Protein AF-A0A9E6SNM5-F1 (afdb_monomer_lite)

Structure (mmCIF, N/CA/C/O backbone):
data_AF-A0A9E6SNM5-F1
#
_entry.id   AF-A0A9E6SNM5-F1
#
loop_
_atom_site.group_PDB
_atom_site.id
_atom_site.type_symbol
_atom_site.label_atom_id
_atom_site.label_alt_id
_atom_site.label_comp_id
_atom_site.label_asym_id
_atom_site.label_entity_id
_atom_site.label_seq_id
_atom_site.pdbx_PDB_ins_code
_atom_site.Cartn_x
_atom_site.Cartn_y
_atom_site.Cartn_z
_atom_site.occupancy
_atom_site.B_iso_or_equiv
_atom_site.auth_seq_id
_atom_site.auth_comp_id
_atom_site.auth_asym_id
_atom_site.auth_atom_id
_atom_site.pdbx_PDB_model_num
ATOM 1 N N . MET A 1 1 ? 17.639 0.694 2.475 1.00 39.53 1 MET A N 1
ATOM 2 C CA . MET A 1 1 ? 18.220 1.113 1.182 1.00 39.53 1 MET A CA 1
ATOM 3 C C . MET A 1 1 ? 17.647 2.473 0.852 1.00 39.53 1 MET A C 1
ATOM 5 O O . MET A 1 1 ? 16.442 2.634 1.016 1.00 39.53 1 MET A O 1
ATOM 9 N N . ALA A 1 2 ? 18.499 3.443 0.515 1.00 34.88 2 ALA A N 1
ATOM 10 C CA . ALA A 1 2 ? 18.066 4.802 0.205 1.00 34.88 2 ALA A CA 1
ATOM 11 C C . ALA A 1 2 ? 16.966 4.760 -0.860 1.00 34.88 2 ALA A C 1
ATOM 13 O O . ALA A 1 2 ? 17.079 4.042 -1.853 1.00 34.88 2 ALA A O 1
ATOM 14 N N . SER A 1 3 ? 15.879 5.471 -0.605 1.00 54.88 3 SER A N 1
ATOM 15 C CA . SER A 1 3 ? 14.762 5.601 -1.519 1.00 54.88 3 SER A CA 1
ATOM 16 C C . SER A 1 3 ? 15.262 6.342 -2.768 1.00 54.88 3 SER A C 1
ATOM 18 O O . SER A 1 3 ? 15.551 7.532 -2.733 1.00 54.88 3 SER A O 1
ATOM 20 N N . THR A 1 4 ? 15.483 5.614 -3.860 1.00 61.81 4 THR A N 1
ATOM 21 C CA . THR A 1 4 ? 15.786 6.188 -5.178 1.00 61.81 4 THR A CA 1
ATOM 22 C C . THR A 1 4 ? 14.477 6.549 -5.888 1.00 61.81 4 THR A C 1
ATOM 24 O O . THR A 1 4 ? 13.427 5.997 -5.544 1.00 61.81 4 THR A O 1
ATOM 27 N N . ARG A 1 5 ? 14.505 7.473 -6.868 1.00 61.59 5 ARG A N 1
ATOM 28 C CA . ARG A 1 5 ? 13.310 7.862 -7.673 1.00 61.59 5 ARG A CA 1
ATOM 29 C C . ARG A 1 5 ? 12.643 6.638 -8.272 1.00 61.59 5 ARG A C 1
ATOM 31 O O . ARG A 1 5 ? 11.455 6.402 -8.064 1.00 61.59 5 ARG A O 1
ATOM 38 N N . ASP A 1 6 ? 13.480 5.805 -8.853 1.00 66.19 6 ASP A N 1
ATOM 39 C CA . ASP A 1 6 ? 13.182 4.493 -9.383 1.00 66.19 6 ASP A CA 1
ATOM 40 C C . ASP A 1 6 ? 12.484 3.589 -8.354 1.00 66.19 6 ASP A C 1
ATOM 42 O O . ASP A 1 6 ? 11.512 2.914 -8.687 1.00 66.19 6 ASP A O 1
ATOM 46 N N . GLY A 1 7 ? 12.942 3.582 -7.099 1.00 82.88 7 GLY A N 1
ATOM 47 C CA . GLY A 1 7 ? 12.352 2.783 -6.026 1.00 82.88 7 GLY A CA 1
ATOM 48 C C . GLY A 1 7 ? 10.962 3.262 -5.594 1.00 82.88 7 GLY A C 1
ATOM 49 O O . GLY A 1 7 ? 10.120 2.438 -5.231 1.00 82.88 7 GLY A O 1
ATOM 50 N N . ILE A 1 8 ? 10.684 4.570 -5.655 1.00 86.44 8 ILE A N 1
ATOM 51 C CA . ILE A 1 8 ? 9.336 5.094 -5.382 1.00 86.44 8 ILE A CA 1
ATOM 52 C C . ILE A 1 8 ? 8.362 4.660 -6.460 1.00 86.44 8 ILE A C 1
ATOM 54 O O . ILE A 1 8 ? 7.285 4.171 -6.126 1.00 86.44 8 ILE A O 1
ATOM 58 N N . ALA A 1 9 ? 8.725 4.803 -7.733 1.00 90.50 9 ALA A N 1
ATOM 59 C CA . ALA A 1 9 ? 7.814 4.454 -8.814 1.00 90.50 9 ALA A CA 1
ATOM 60 C C . ALA A 1 9 ? 7.393 2.984 -8.746 1.00 90.50 9 ALA A C 1
ATOM 62 O O . ALA A 1 9 ? 6.207 2.688 -8.858 1.00 90.50 9 ALA A O 1
ATOM 63 N N . VAL A 1 10 ? 8.323 2.076 -8.433 1.00 92.81 10 VAL A N 1
ATOM 64 C CA . VAL A 1 10 ? 8.002 0.660 -8.191 1.00 92.81 10 VAL A CA 1
ATOM 65 C C . VAL A 1 10 ? 6.998 0.492 -7.050 1.00 92.81 10 VAL A C 1
ATOM 67 O O . VAL A 1 10 ? 6.024 -0.241 -7.196 1.00 92.81 10 VAL A O 1
ATOM 70 N N . ARG A 1 11 ? 7.183 1.185 -5.920 1.00 92.50 11 ARG A N 1
ATOM 71 C CA . ARG A 1 11 ? 6.255 1.108 -4.776 1.00 92.50 11 ARG A CA 1
ATOM 72 C C . ARG A 1 11 ? 4.877 1.679 -5.104 1.00 92.50 11 ARG A C 1
ATOM 74 O O . ARG A 1 11 ? 3.875 1.110 -4.676 1.00 92.50 11 ARG A O 1
ATOM 81 N N . VAL A 1 12 ? 4.817 2.764 -5.875 1.00 93.88 12 VAL A N 1
ATOM 82 C CA . VAL A 1 12 ? 3.552 3.344 -6.345 1.00 93.88 12 VAL A CA 1
ATOM 83 C C . VAL A 1 12 ? 2.847 2.371 -7.284 1.00 93.88 12 VAL A C 1
ATOM 85 O O . VAL A 1 12 ? 1.674 2.083 -7.069 1.00 93.88 12 VAL A O 1
ATOM 88 N N . VAL A 1 13 ? 3.551 1.786 -8.258 1.00 95.69 13 VAL A N 1
ATOM 89 C CA . VAL A 1 13 ? 2.982 0.756 -9.143 1.00 95.69 13 VAL A CA 1
ATOM 90 C C . VAL A 1 13 ? 2.480 -0.443 -8.340 1.00 95.69 13 VAL A C 1
ATOM 92 O O . VAL A 1 13 ? 1.367 -0.916 -8.561 1.00 95.69 13 VAL A O 1
ATOM 95 N N . TYR A 1 14 ? 3.255 -0.902 -7.359 1.00 96.00 14 TYR A N 1
ATOM 96 C CA . TYR A 1 14 ? 2.845 -1.983 -6.470 1.00 96.00 14 TYR A CA 1
ATOM 97 C C . TYR A 1 14 ? 1.546 -1.657 -5.720 1.00 96.00 14 TYR A C 1
ATOM 99 O O . TYR A 1 14 ? 0.626 -2.475 -5.694 1.00 96.00 14 TYR A O 1
ATOM 107 N N . LEU A 1 15 ? 1.427 -0.446 -5.172 1.00 95.38 15 LEU A N 1
ATOM 108 C CA . LEU A 1 15 ? 0.208 0.013 -4.513 1.00 95.38 15 LEU A CA 1
ATOM 109 C C . LEU A 1 15 ? -0.971 0.129 -5.495 1.00 95.38 15 LEU A C 1
ATOM 111 O O . LEU A 1 15 ? -2.080 -0.283 -5.161 1.00 95.38 15 LEU A O 1
ATOM 115 N N . MET A 1 16 ? -0.748 0.596 -6.726 1.00 96.00 16 MET A N 1
ATOM 116 C CA . MET A 1 16 ? -1.779 0.606 -7.773 1.00 96.00 16 MET A CA 1
ATOM 117 C C . MET A 1 16 ? -2.268 -0.810 -8.108 1.00 96.00 16 MET A C 1
ATOM 119 O O . MET A 1 16 ? -3.471 -1.023 -8.269 1.00 96.00 16 MET A O 1
ATOM 123 N N . ASN A 1 17 ? -1.365 -1.792 -8.160 1.00 97.19 17 ASN A N 1
ATOM 124 C CA . ASN A 1 17 ? -1.728 -3.191 -8.377 1.00 97.19 17 ASN A CA 1
ATOM 125 C C . ASN A 1 17 ? -2.495 -3.767 -7.184 1.00 97.19 17 ASN A C 1
ATOM 127 O O . ASN A 1 17 ? -3.483 -4.472 -7.382 1.00 97.19 17 ASN A O 1
ATOM 131 N N . ALA A 1 18 ? -2.108 -3.416 -5.955 1.00 97.38 18 ALA A N 1
ATOM 132 C CA . ALA A 1 18 ? -2.828 -3.801 -4.743 1.00 97.38 18 ALA A CA 1
ATOM 133 C C . ALA A 1 18 ? -4.254 -3.229 -4.720 1.00 97.38 18 ALA A C 1
ATOM 135 O O . ALA A 1 18 ? -5.206 -3.942 -4.391 1.00 97.38 18 ALA A O 1
ATOM 136 N N . MET A 1 19 ? -4.422 -1.967 -5.130 1.00 97.06 19 MET A N 1
ATOM 137 C CA . MET A 1 19 ? -5.737 -1.344 -5.293 1.00 97.06 19 MET A CA 1
ATOM 138 C C . MET A 1 19 ? -6.550 -2.023 -6.398 1.00 97.06 19 MET A C 1
ATOM 140 O O . MET A 1 19 ? -7.723 -2.311 -6.181 1.00 97.06 19 MET A O 1
ATOM 144 N N . ARG A 1 20 ? -5.947 -2.338 -7.555 1.00 97.31 20 ARG A N 1
ATOM 145 C CA . ARG A 1 20 ? -6.628 -3.098 -8.619 1.00 97.31 20 ARG A CA 1
ATOM 146 C C . ARG A 1 20 ? -7.086 -4.465 -8.124 1.00 97.31 20 ARG A C 1
ATOM 148 O O . ARG A 1 20 ? -8.235 -4.820 -8.345 1.00 97.31 20 ARG A O 1
ATOM 155 N N . HIS A 1 21 ? -6.228 -5.213 -7.441 1.00 97.81 21 HIS A N 1
ATOM 156 C CA . HIS A 1 21 ? -6.602 -6.505 -6.873 1.00 97.81 21 HIS A CA 1
ATOM 157 C C . HIS A 1 21 ? -7.774 -6.356 -5.887 1.00 97.81 21 HIS A C 1
ATOM 159 O O . HIS A 1 21 ? -8.773 -7.057 -5.999 1.00 97.81 21 HIS A O 1
ATOM 165 N N . SER A 1 22 ? -7.709 -5.381 -4.977 1.00 97.94 22 SER A N 1
ATOM 166 C CA . SER A 1 22 ? -8.799 -5.068 -4.042 1.00 97.94 22 SER A CA 1
ATOM 167 C C . SER A 1 22 ? -10.121 -4.739 -4.765 1.00 97.94 22 SER A C 1
ATOM 169 O O . SER A 1 22 ? -11.153 -5.341 -4.478 1.00 97.94 22 SER A O 1
ATOM 171 N N . MET A 1 23 ? -10.098 -3.872 -5.779 1.00 97.81 23 MET A N 1
ATOM 172 C CA . MET A 1 23 ? -11.308 -3.486 -6.515 1.00 97.81 23 MET A CA 1
ATOM 173 C C . MET A 1 23 ? -11.871 -4.611 -7.386 1.00 97.81 23 MET A C 1
ATOM 175 O O . MET A 1 23 ? -13.047 -4.951 -7.288 1.00 97.81 23 MET A O 1
ATOM 179 N N . PHE A 1 24 ? -11.045 -5.178 -8.264 1.00 97.44 24 PHE A N 1
ATOM 180 C CA . PHE A 1 24 ? -11.516 -6.037 -9.350 1.00 97.44 24 PHE A CA 1
ATOM 181 C C . PHE A 1 24 ? -11.637 -7.506 -8.942 1.00 97.44 24 PHE A C 1
ATOM 183 O O . PHE A 1 24 ? -12.550 -8.181 -9.402 1.00 97.44 24 PHE A O 1
ATOM 190 N N . GLU A 1 25 ? -10.753 -8.003 -8.075 1.00 97.25 25 GLU A N 1
ATOM 191 C CA . GLU A 1 25 ? -10.755 -9.418 -7.670 1.00 97.25 25 GLU A CA 1
ATOM 192 C C . GLU A 1 25 ? -11.606 -9.643 -6.419 1.00 97.25 25 GLU A C 1
ATOM 194 O O . GLU A 1 25 ? -12.111 -10.745 -6.193 1.00 97.25 25 GLU A O 1
ATOM 199 N N . ARG A 1 26 ? -11.745 -8.612 -5.574 1.00 97.44 26 ARG A N 1
ATOM 200 C CA . ARG A 1 26 ? -12.393 -8.724 -4.261 1.00 97.44 26 ARG A CA 1
ATOM 201 C C . ARG A 1 26 ? -13.677 -7.909 -4.120 1.00 97.44 26 ARG A C 1
ATOM 203 O O . ARG A 1 26 ? -14.433 -8.184 -3.193 1.00 97.44 26 ARG A O 1
ATOM 210 N N . GLY A 1 27 ? -13.951 -6.978 -5.036 1.00 97.75 27 GLY A N 1
ATOM 211 C CA . GLY A 1 27 ? -15.150 -6.135 -4.992 1.00 97.75 27 GLY A CA 1
ATOM 212 C C . GLY A 1 27 ? -15.113 -5.085 -3.880 1.00 97.75 27 GLY A C 1
ATOM 213 O O . GLY A 1 27 ? -16.154 -4.718 -3.344 1.00 97.75 27 GLY A O 1
ATOM 214 N N . GLU A 1 28 ? -13.919 -4.637 -3.495 1.00 98.00 28 GLU A N 1
ATOM 215 C CA . GLU A 1 28 ? -13.694 -3.719 -2.377 1.00 98.00 28 GLU A CA 1
ATOM 216 C C . GLU A 1 28 ? -13.490 -2.275 -2.869 1.00 98.00 28 GLU A C 1
ATOM 218 O O . GLU A 1 28 ? -13.133 -2.035 -4.023 1.00 98.00 28 GLU A O 1
ATOM 223 N N . ALA A 1 29 ? -13.649 -1.297 -1.974 1.00 96.81 29 ALA A N 1
ATOM 224 C CA . ALA A 1 29 ? -13.360 0.113 -2.242 1.00 96.81 29 ALA A CA 1
ATOM 225 C C . ALA A 1 29 ? -12.121 0.575 -1.442 1.00 96.81 29 ALA A C 1
ATOM 227 O O . ALA A 1 29 ? -12.267 1.120 -0.346 1.00 96.81 29 ALA A O 1
ATOM 228 N N . PRO A 1 30 ? -10.887 0.346 -1.935 1.00 96.25 30 PRO A N 1
ATOM 229 C CA . PRO A 1 30 ? -9.676 0.695 -1.200 1.00 96.25 30 PRO A CA 1
ATOM 230 C C . PRO A 1 30 ? -9.429 2.209 -1.179 1.00 96.25 30 PRO A C 1
ATOM 232 O O . PRO A 1 30 ? -9.543 2.888 -2.201 1.00 96.25 30 PRO A O 1
ATOM 235 N N . TYR A 1 31 ? -8.979 2.717 -0.031 1.00 95.00 31 TYR A N 1
ATOM 236 C CA . TYR A 1 31 ? -8.474 4.081 0.121 1.00 95.00 31 TYR A CA 1
ATOM 237 C C . TYR A 1 31 ? -6.964 4.066 0.382 1.00 95.00 31 TYR A C 1
ATOM 239 O O . TYR A 1 31 ? -6.504 3.543 1.396 1.00 95.00 31 TYR A O 1
ATOM 247 N N . ALA A 1 32 ? -6.190 4.645 -0.536 1.00 91.75 32 ALA A N 1
ATOM 248 C CA . ALA A 1 32 ? -4.732 4.694 -0.468 1.00 91.75 32 ALA A CA 1
ATOM 249 C C . ALA A 1 32 ? -4.245 6.138 -0.274 1.00 91.75 32 ALA A C 1
ATOM 251 O O . ALA A 1 32 ? -3.803 6.801 -1.216 1.00 91.75 32 ALA A O 1
ATOM 252 N N . SER A 1 33 ? -4.312 6.625 0.967 1.00 89.25 33 SER A N 1
ATOM 253 C CA . SER A 1 33 ? -3.854 7.975 1.342 1.00 89.25 33 SER A CA 1
ATOM 254 C C . SER A 1 33 ? -2.406 8.255 0.943 1.00 89.25 33 SER A C 1
ATOM 256 O O . SER A 1 33 ? -2.084 9.381 0.591 1.00 89.25 33 SER A O 1
ATOM 258 N N . HIS A 1 34 ? -1.545 7.236 0.937 1.00 79.69 34 HIS A N 1
ATOM 259 C CA . HIS A 1 34 ? -0.126 7.355 0.583 1.00 79.69 34 HIS A CA 1
ATOM 260 C C . HIS A 1 34 ? 0.149 7.751 -0.875 1.00 79.69 34 HIS A C 1
ATOM 262 O O . HIS A 1 34 ? 1.282 8.083 -1.193 1.00 79.69 34 HIS A O 1
ATOM 268 N N . ILE A 1 35 ? -0.856 7.685 -1.751 1.00 85.88 35 ILE A N 1
ATOM 269 C CA . ILE A 1 35 ? -0.782 8.218 -3.118 1.00 85.88 35 ILE A CA 1
ATOM 270 C C . ILE A 1 35 ? -1.507 9.558 -3.188 1.00 85.88 35 ILE A C 1
ATOM 272 O O . ILE A 1 35 ? -1.010 10.505 -3.780 1.00 85.88 35 ILE A O 1
ATOM 276 N N . ILE A 1 36 ? -2.707 9.634 -2.611 1.00 89.06 36 ILE A N 1
ATOM 277 C CA . ILE A 1 36 ? -3.598 10.780 -2.811 1.00 89.06 36 ILE A CA 1
ATOM 278 C C . ILE A 1 36 ? -3.128 11.995 -2.009 1.00 89.06 36 ILE A C 1
ATOM 280 O O . ILE A 1 36 ? -3.066 13.096 -2.549 1.00 89.06 36 ILE A O 1
ATOM 284 N N . ASN A 1 37 ? -2.780 11.808 -0.735 1.00 90.12 37 ASN A N 1
ATOM 285 C CA . ASN A 1 37 ? -2.466 12.923 0.156 1.00 90.12 37 ASN A CA 1
ATOM 286 C C . ASN A 1 37 ? -1.124 13.572 -0.210 1.00 90.12 37 ASN A C 1
ATOM 288 O O . ASN A 1 37 ? -1.002 14.787 -0.130 1.00 90.12 37 ASN A O 1
ATOM 292 N N . THR A 1 38 ? -0.157 12.798 -0.707 1.00 88.00 38 THR A N 1
ATOM 293 C CA . THR A 1 38 ? 1.149 13.322 -1.147 1.00 88.00 38 THR A CA 1
ATOM 294 C C 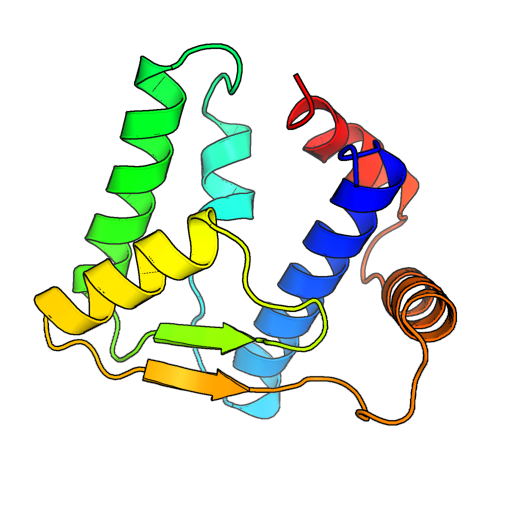. THR A 1 38 ? 1.055 14.227 -2.377 1.00 88.00 38 THR A C 1
ATOM 296 O O . THR A 1 38 ? 1.995 14.941 -2.682 1.00 88.00 38 THR A O 1
ATOM 299 N N . LEU A 1 39 ? -0.068 14.216 -3.107 1.00 89.19 39 LEU A N 1
ATOM 300 C CA . LEU A 1 39 ? -0.299 15.160 -4.209 1.00 89.19 39 LEU A CA 1
ATOM 301 C C . LEU A 1 39 ? -0.729 16.550 -3.728 1.00 89.19 39 LEU A C 1
ATOM 303 O O . LEU A 1 39 ? -0.809 17.471 -4.541 1.00 89.19 39 LEU A O 1
ATOM 307 N N . VAL A 1 40 ? -1.065 16.689 -2.444 1.00 90.69 40 VAL A N 1
ATOM 308 C CA . VAL A 1 40 ? -1.547 17.945 -1.855 1.00 90.69 40 VAL A CA 1
ATOM 309 C C . VAL A 1 40 ? -0.690 18.437 -0.690 1.00 90.69 40 VAL A C 1
ATOM 311 O O . VAL A 1 40 ? -0.806 19.608 -0.347 1.00 90.69 40 VAL A O 1
ATOM 314 N N . THR A 1 41 ? 0.148 17.583 -0.095 1.00 88.75 41 THR A N 1
ATOM 315 C CA . THR A 1 41 ? 1.076 17.944 0.988 1.00 88.75 41 THR A CA 1
ATOM 316 C C . THR A 1 41 ? 2.481 18.232 0.469 1.00 88.75 41 THR A C 1
ATOM 318 O O . THR A 1 41 ? 2.964 17.550 -0.434 1.00 88.75 41 THR A O 1
ATOM 321 N N . ASP A 1 42 ? 3.179 19.175 1.095 1.00 87.81 42 ASP A N 1
ATOM 322 C CA . ASP A 1 42 ? 4.627 19.334 0.959 1.00 87.81 42 ASP A CA 1
ATOM 323 C C . ASP A 1 42 ? 5.362 18.363 1.896 1.00 87.81 42 ASP A C 1
ATOM 325 O O . ASP A 1 42 ? 5.416 18.561 3.111 1.00 87.81 42 ASP A O 1
ATOM 329 N N . ASP A 1 43 ? 5.963 17.313 1.332 1.00 81.88 43 ASP A N 1
ATOM 330 C CA . ASP A 1 43 ? 6.713 16.308 2.100 1.00 81.88 43 ASP A CA 1
ATOM 331 C C . ASP A 1 43 ? 7.950 16.883 2.818 1.00 81.88 43 ASP A C 1
ATOM 333 O O . ASP A 1 43 ? 8.420 16.284 3.789 1.00 81.88 43 ASP A O 1
ATOM 337 N N . THR A 1 44 ? 8.444 18.061 2.410 1.00 84.44 44 THR A N 1
ATOM 338 C CA . THR A 1 44 ? 9.538 18.753 3.115 1.00 84.44 44 THR A CA 1
ATOM 339 C C . THR A 1 44 ? 9.064 19.465 4.387 1.00 84.44 44 THR A C 1
ATOM 341 O O . THR A 1 44 ? 9.870 19.799 5.261 1.00 84.44 44 THR A O 1
ATOM 344 N N . SER A 1 45 ? 7.749 19.652 4.536 1.00 90.38 45 SER A N 1
ATOM 345 C CA . SER A 1 45 ? 7.111 20.206 5.725 1.00 90.38 45 SER A CA 1
ATOM 346 C C . SER A 1 45 ? 6.702 19.084 6.677 1.00 90.38 45 SER A C 1
ATOM 348 O O . SER A 1 45 ? 5.763 18.325 6.433 1.00 90.38 45 SER A O 1
ATOM 350 N N . ALA A 1 46 ? 7.377 19.005 7.828 1.00 90.25 46 ALA A N 1
ATOM 351 C CA . ALA A 1 46 ? 7.067 18.008 8.854 1.00 90.25 46 ALA A CA 1
ATOM 352 C C . ALA A 1 46 ? 5.601 18.076 9.326 1.00 90.25 46 ALA A C 1
ATOM 354 O O . ALA A 1 46 ? 4.984 17.036 9.556 1.00 90.25 46 ALA A O 1
ATOM 355 N N . LEU A 1 47 ? 5.044 19.289 9.422 1.00 94.19 47 LEU A N 1
ATOM 356 C CA . LEU A 1 47 ? 3.653 19.513 9.810 1.00 94.19 47 LEU A CA 1
ATOM 357 C C . LEU A 1 47 ? 2.680 18.984 8.750 1.00 94.19 47 LEU A C 1
ATOM 359 O O . LEU A 1 47 ? 1.724 18.291 9.084 1.00 94.19 47 LEU A O 1
ATOM 363 N N . GLU A 1 48 ? 2.912 19.289 7.472 1.00 93.88 48 GLU A N 1
ATOM 364 C CA . GLU A 1 48 ? 2.024 18.816 6.404 1.00 93.88 48 GLU A CA 1
ATOM 365 C C . GLU A 1 48 ? 2.089 17.302 6.244 1.00 93.88 48 GLU A C 1
ATOM 367 O O . GLU A 1 48 ? 1.053 16.658 6.075 1.00 93.88 48 GLU A O 1
ATOM 372 N N . ARG A 1 49 ? 3.278 16.714 6.395 1.00 88.00 49 ARG A N 1
ATOM 373 C CA . ARG A 1 49 ? 3.454 15.263 6.436 1.00 88.00 49 ARG A CA 1
ATOM 374 C C . ARG A 1 49 ? 2.642 14.626 7.567 1.00 88.00 49 ARG A C 1
ATOM 376 O O . ARG A 1 49 ? 1.979 13.613 7.342 1.00 88.00 49 ARG A O 1
ATOM 383 N N . GLU A 1 50 ? 2.678 15.197 8.770 1.00 90.69 50 GLU A N 1
ATOM 384 C CA . GLU A 1 50 ? 1.889 14.714 9.910 1.00 90.69 50 GLU A CA 1
ATOM 385 C C . GLU A 1 50 ? 0.383 14.800 9.623 1.00 90.69 50 GLU A C 1
ATOM 387 O O . GLU A 1 50 ? -0.330 13.804 9.769 1.00 90.69 50 GLU A O 1
ATOM 392 N N . ILE A 1 51 ? -0.086 15.946 9.121 1.00 93.69 51 ILE A N 1
ATOM 393 C CA . ILE A 1 51 ? -1.489 16.155 8.735 1.00 93.69 51 ILE A CA 1
ATOM 394 C C . ILE A 1 51 ? -1.914 15.148 7.658 1.00 93.69 51 ILE A C 1
ATOM 396 O O . ILE A 1 51 ? -2.982 14.544 7.764 1.00 93.69 51 ILE A O 1
ATOM 400 N N . GLY A 1 52 ? -1.083 14.931 6.637 1.00 92.38 52 GLY A N 1
ATOM 401 C CA . GLY A 1 52 ? -1.347 13.985 5.556 1.00 92.38 52 GLY A CA 1
ATOM 402 C C . GLY A 1 52 ? -1.459 12.542 6.048 1.00 92.38 52 GLY A C 1
ATOM 403 O O . GLY A 1 52 ? -2.351 11.808 5.610 1.00 92.38 52 GLY A O 1
ATOM 404 N N . ILE A 1 53 ? -0.599 12.137 6.986 1.00 89.88 53 ILE A N 1
ATOM 405 C CA . ILE A 1 53 ? -0.658 10.813 7.618 1.00 89.88 53 ILE A CA 1
ATOM 406 C C . ILE A 1 53 ? -1.943 10.677 8.440 1.00 89.88 53 ILE A C 1
ATOM 408 O O . ILE A 1 53 ? -2.713 9.742 8.205 1.00 89.88 53 ILE A O 1
ATOM 412 N N . GLU A 1 54 ? -2.213 11.611 9.355 1.00 94.06 54 GLU A N 1
ATOM 413 C CA . GLU A 1 54 ? -3.392 11.544 10.225 1.00 94.06 54 GLU A CA 1
ATOM 414 C C . GLU A 1 54 ? -4.699 11.600 9.429 1.00 94.06 54 GLU A C 1
ATOM 416 O O . GLU A 1 54 ? -5.616 10.831 9.713 1.00 94.06 54 GLU A O 1
ATOM 421 N N . ALA A 1 55 ? -4.781 12.409 8.367 1.00 94.00 55 ALA A N 1
ATOM 422 C CA . ALA A 1 55 ? -5.947 12.436 7.484 1.00 94.00 55 ALA A CA 1
ATOM 423 C C . ALA A 1 55 ? -6.237 11.052 6.875 1.00 94.00 55 ALA A C 1
ATOM 425 O O . ALA A 1 55 ? -7.391 10.624 6.805 1.00 94.00 55 ALA A O 1
ATOM 426 N N . GLY A 1 56 ? -5.192 10.320 6.474 1.00 93.44 56 GLY A N 1
ATOM 427 C CA . GLY A 1 56 ? -5.323 8.944 6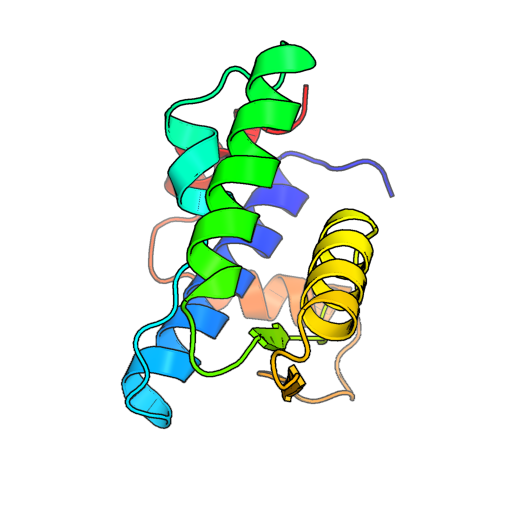.000 1.00 93.44 56 GLY A CA 1
ATOM 428 C C . GLY A 1 56 ? -5.811 7.980 7.082 1.00 93.44 56 GLY A C 1
ATOM 429 O O . GLY A 1 56 ? -6.703 7.168 6.832 1.00 93.44 56 GLY A O 1
ATOM 430 N N . LEU A 1 57 ? -5.260 8.095 8.291 1.00 92.81 57 LEU A N 1
ATOM 431 C CA . LEU A 1 57 ? -5.622 7.250 9.430 1.00 92.81 57 LEU A CA 1
ATOM 432 C C . LEU A 1 57 ? -7.065 7.484 9.902 1.00 92.81 57 LEU A C 1
ATOM 434 O O . LEU A 1 57 ? -7.770 6.516 10.180 1.00 92.81 57 LEU A O 1
ATOM 438 N N . VAL A 1 58 ? -7.538 8.734 9.910 1.00 95.12 58 VAL A N 1
ATOM 439 C CA . VAL A 1 58 ? -8.929 9.088 10.248 1.00 95.12 58 VAL A CA 1
ATOM 440 C C . VAL A 1 58 ? -9.926 8.453 9.276 1.00 95.12 58 VAL A C 1
ATOM 442 O O . VAL A 1 58 ? -10.970 7.961 9.706 1.00 95.12 58 VAL A O 1
ATOM 445 N N . ILE A 1 59 ? -9.618 8.429 7.974 1.00 94.81 59 ILE A N 1
ATOM 446 C CA . ILE A 1 59 ? -10.434 7.694 6.995 1.00 94.81 59 ILE A CA 1
ATOM 447 C C . ILE A 1 59 ? -10.372 6.192 7.264 1.00 94.81 59 ILE A C 1
ATOM 449 O O . ILE A 1 59 ? -11.411 5.533 7.252 1.00 94.81 59 ILE A O 1
ATOM 453 N N . GLY A 1 60 ? -9.184 5.665 7.575 1.00 93.19 60 GLY A N 1
ATOM 454 C CA . GLY A 1 60 ? -9.011 4.278 7.998 1.00 93.19 60 GLY A CA 1
ATOM 455 C C . GLY A 1 60 ? -9.961 3.899 9.134 1.00 93.19 60 GLY A C 1
ATOM 456 O O . GLY A 1 60 ? -10.576 2.838 9.068 1.00 93.19 60 GLY A O 1
ATOM 457 N N . GLY A 1 61 ? -10.151 4.773 10.130 1.00 94.00 61 GLY A N 1
ATOM 458 C CA . GLY A 1 61 ? -11.072 4.575 11.263 1.00 94.00 61 GLY A CA 1
ATOM 459 C C . GLY A 1 61 ? -12.527 4.281 10.877 1.00 94.00 61 GLY A C 1
ATOM 460 O O . GLY A 1 61 ? -13.288 3.782 11.699 1.00 94.00 61 GLY A O 1
ATOM 461 N N . LYS A 1 62 ? -12.914 4.568 9.630 1.00 95.50 62 LYS A N 1
ATOM 462 C CA . LYS A 1 62 ? -14.259 4.346 9.083 1.00 95.50 62 LYS A CA 1
ATOM 463 C C . LYS A 1 62 ? -14.337 3.163 8.110 1.00 95.50 62 LYS A C 1
ATOM 465 O O . LYS A 1 62 ? -15.415 2.892 7.594 1.00 95.50 62 LYS A O 1
ATOM 470 N N . ALA A 1 63 ? -13.214 2.512 7.811 1.00 97.00 63 ALA A N 1
ATOM 471 C CA . ALA A 1 63 ? -13.153 1.388 6.884 1.00 97.00 63 ALA A CA 1
ATOM 472 C C . ALA A 1 63 ? -13.483 0.061 7.580 1.00 97.00 63 ALA A C 1
ATOM 474 O O . ALA A 1 63 ? -13.161 -0.124 8.754 1.00 97.00 63 ALA A O 1
ATOM 475 N N . ASP A 1 64 ? -14.037 -0.889 6.823 1.00 97.88 64 ASP A N 1
ATOM 476 C CA . ASP A 1 64 ? -14.390 -2.222 7.331 1.00 97.88 64 ASP A CA 1
ATOM 477 C C . ASP A 1 64 ? -13.169 -3.006 7.846 1.00 97.88 64 ASP A C 1
ATOM 479 O O . ASP A 1 64 ? -13.282 -3.797 8.780 1.00 97.88 64 ASP A O 1
ATOM 483 N N . TYR A 1 65 ? -11.994 -2.806 7.235 1.00 97.75 65 TYR A N 1
ATOM 484 C CA . TYR A 1 65 ? -10.717 -3.403 7.644 1.00 97.75 65 TYR A CA 1
ATOM 485 C C . TYR A 1 65 ? -9.524 -2.709 6.964 1.00 97.75 65 TYR A C 1
ATOM 487 O O . TYR A 1 65 ? -9.666 -1.954 6.000 1.00 97.75 65 TYR A O 1
ATOM 495 N N . THR A 1 66 ? -8.315 -2.998 7.446 1.00 97.50 66 THR A N 1
ATOM 496 C CA . THR A 1 66 ? -7.047 -2.628 6.805 1.00 97.50 66 THR A CA 1
ATOM 497 C C . THR A 1 66 ? -6.459 -3.828 6.066 1.00 97.50 66 THR A C 1
ATOM 499 O O . THR A 1 66 ? -6.118 -4.838 6.677 1.00 97.50 66 THR A O 1
ATOM 502 N N . ALA A 1 67 ? -6.303 -3.721 4.746 1.00 97.81 67 ALA A N 1
ATOM 503 C CA . ALA A 1 67 ? -5.559 -4.699 3.955 1.00 97.81 67 ALA A CA 1
ATOM 504 C C . ALA A 1 67 ? -4.065 -4.340 3.910 1.00 97.81 67 ALA A C 1
ATOM 506 O O . ALA A 1 67 ? -3.704 -3.224 3.539 1.00 97.81 67 ALA A O 1
ATOM 507 N N . VAL A 1 68 ? -3.195 -5.295 4.239 1.00 97.75 68 VAL A N 1
ATOM 508 C CA . VAL A 1 68 ? -1.736 -5.121 4.269 1.00 97.75 68 VAL A CA 1
ATOM 509 C C . VAL A 1 68 ? -1.102 -6.032 3.225 1.00 97.75 68 VAL A C 1
ATOM 511 O O . VAL A 1 68 ? -1.085 -7.250 3.387 1.00 97.75 68 VAL A O 1
ATOM 514 N N . TYR A 1 69 ? -0.566 -5.449 2.154 1.00 97.38 69 TYR A N 1
ATOM 515 C CA . TYR A 1 69 ? 0.106 -6.195 1.088 1.00 97.38 69 TYR A CA 1
ATOM 516 C C . TYR A 1 69 ? 1.612 -6.290 1.347 1.00 97.38 69 TYR A C 1
ATOM 518 O O . TYR A 1 69 ? 2.289 -5.264 1.401 1.00 97.38 69 TYR A O 1
ATOM 526 N N . THR A 1 70 ? 2.151 -7.504 1.477 1.00 96.06 70 THR A N 1
ATOM 527 C CA . THR A 1 70 ? 3.465 -7.738 2.109 1.00 96.06 70 THR A CA 1
ATOM 528 C C . THR A 1 70 ? 4.603 -8.142 1.168 1.00 96.06 70 THR A C 1
ATOM 530 O O . THR A 1 70 ? 5.703 -8.411 1.648 1.00 96.06 70 THR A O 1
ATOM 533 N N . ASP A 1 71 ? 4.404 -8.163 -0.155 1.00 96.00 71 ASP A N 1
ATOM 534 C CA . ASP A 1 71 ? 5.421 -8.641 -1.108 1.00 96.00 71 ASP A CA 1
ATOM 535 C C . ASP A 1 71 ? 6.734 -7.840 -1.071 1.00 96.00 71 ASP A C 1
ATOM 537 O O . ASP A 1 71 ? 7.802 -8.420 -1.232 1.00 96.00 71 ASP A O 1
ATOM 541 N N . LEU A 1 72 ? 6.671 -6.530 -0.797 1.00 92.62 72 LEU A N 1
ATOM 542 C CA . LEU A 1 72 ? 7.843 -5.652 -0.637 1.00 92.62 72 LEU A CA 1
ATOM 543 C C . LEU A 1 72 ? 8.250 -5.434 0.835 1.00 92.62 72 LEU A C 1
ATOM 545 O O . LEU A 1 72 ? 8.970 -4.480 1.149 1.00 92.62 72 LEU A O 1
ATOM 549 N N . GLY A 1 73 ? 7.772 -6.294 1.738 1.00 92.31 73 GLY A N 1
ATOM 550 C CA . GLY A 1 73 ? 7.911 -6.135 3.183 1.00 92.31 73 GLY A CA 1
ATOM 551 C C . GLY A 1 73 ? 6.954 -5.094 3.773 1.00 92.31 73 GLY A C 1
ATOM 552 O O . GLY A 1 73 ? 6.091 -4.546 3.088 1.00 92.31 73 GLY A O 1
ATOM 553 N N . ILE A 1 74 ? 7.108 -4.832 5.071 1.00 93.00 74 ILE A N 1
ATOM 554 C CA . ILE A 1 74 ? 6.337 -3.832 5.819 1.00 93.00 74 ILE A CA 1
ATOM 555 C C . ILE A 1 74 ? 7.279 -2.664 6.127 1.00 93.00 74 ILE A C 1
ATOM 557 O O . ILE A 1 74 ? 8.369 -2.864 6.655 1.00 93.00 74 ILE A O 1
ATOM 561 N N . SER A 1 75 ? 6.896 -1.448 5.736 1.00 89.44 75 SER A N 1
ATOM 562 C CA . SER A 1 75 ? 7.657 -0.234 6.056 1.00 89.44 75 SER A CA 1
ATOM 563 C C . SER A 1 75 ? 7.269 0.320 7.429 1.00 89.44 75 SER A C 1
ATOM 565 O O . SER A 1 75 ? 6.187 0.027 7.929 1.00 89.44 75 SER A O 1
ATOM 567 N N . SER A 1 76 ? 8.081 1.211 8.001 1.00 87.12 76 SER A N 1
ATOM 568 C CA . SER A 1 76 ? 7.741 1.900 9.259 1.00 87.12 76 SER A CA 1
ATOM 569 C C . SER A 1 76 ? 6.422 2.685 9.181 1.00 87.12 76 SER A C 1
ATOM 571 O O . SER A 1 76 ? 5.659 2.732 10.142 1.00 87.12 76 SER A O 1
ATOM 573 N N . GLY A 1 77 ? 6.107 3.268 8.019 1.00 85.88 77 GLY A N 1
ATOM 574 C CA . GLY A 1 77 ? 4.812 3.913 7.784 1.00 85.88 77 GLY A CA 1
ATOM 575 C C . GLY A 1 77 ? 3.647 2.917 7.798 1.00 85.88 77 GLY A C 1
ATOM 576 O O . GLY A 1 77 ? 2.595 3.210 8.363 1.00 85.88 77 GLY A O 1
ATOM 577 N N . MET A 1 78 ? 3.847 1.720 7.235 1.00 92.44 78 MET A N 1
ATOM 578 C CA . MET A 1 78 ? 2.857 0.644 7.309 1.00 92.44 78 MET A CA 1
ATOM 579 C C . MET A 1 78 ? 2.706 0.119 8.739 1.00 92.44 78 MET A C 1
ATOM 581 O O . MET A 1 78 ? 1.576 -0.073 9.173 1.00 92.44 78 MET A O 1
ATOM 585 N N . GLU A 1 79 ? 3.800 -0.061 9.485 1.00 95.25 79 GLU A N 1
ATOM 586 C CA . GLU A 1 79 ? 3.756 -0.441 10.905 1.00 95.25 79 GLU A CA 1
ATOM 587 C C . GLU A 1 79 ? 2.920 0.550 11.717 1.00 95.25 79 GLU A C 1
ATOM 589 O O . GLU A 1 79 ? 2.060 0.132 12.489 1.00 95.25 79 GLU A O 1
ATOM 594 N N . HIS A 1 80 ? 3.096 1.857 11.494 1.00 92.44 80 HIS A N 1
ATOM 595 C CA . HIS A 1 80 ? 2.282 2.869 12.164 1.00 92.44 80 HIS A CA 1
ATOM 596 C C . HIS A 1 80 ? 0.784 2.711 11.843 1.00 92.44 80 HIS A C 1
ATOM 598 O O . HIS A 1 80 ? -0.053 2.752 12.747 1.00 92.44 80 HIS A O 1
ATOM 604 N N . GLY A 1 81 ? 0.440 2.470 10.574 1.00 93.50 81 GLY A N 1
ATOM 605 C CA . GLY A 1 81 ? -0.940 2.218 10.151 1.00 93.50 81 GLY A CA 1
ATOM 606 C C . GLY A 1 81 ? -1.539 0.931 10.730 1.00 93.50 81 GLY A C 1
ATOM 607 O O . GLY A 1 81 ? -2.701 0.931 11.139 1.00 93.50 81 GLY A O 1
ATOM 608 N N . ILE A 1 82 ? -0.745 -0.141 10.812 1.00 97.06 82 ILE A N 1
ATOM 609 C CA . ILE A 1 82 ? -1.123 -1.424 11.424 1.00 97.06 82 ILE A CA 1
ATOM 610 C C . ILE A 1 82 ? -1.411 -1.220 12.910 1.00 97.06 82 ILE A C 1
ATOM 612 O O . ILE A 1 82 ? -2.514 -1.514 13.357 1.00 97.06 82 ILE A O 1
ATOM 616 N N . GLN A 1 83 ? -0.481 -0.613 13.650 1.00 97.25 83 GLN A N 1
ATOM 617 C CA . GLN A 1 83 ? -0.665 -0.324 15.073 1.00 97.25 83 GLN A CA 1
ATOM 618 C C . GLN A 1 83 ? -1.886 0.566 15.320 1.00 97.25 83 GLN A C 1
ATOM 620 O O . GLN A 1 83 ? -2.598 0.396 16.308 1.00 97.25 83 GLN A O 1
ATOM 625 N N . ARG A 1 84 ? -2.150 1.535 14.433 1.00 95.56 84 ARG A N 1
ATOM 626 C CA . ARG A 1 84 ? -3.354 2.367 14.525 1.00 95.56 84 ARG A CA 1
ATOM 627 C C . ARG A 1 84 ? -4.621 1.531 14.347 1.00 95.56 84 ARG A C 1
ATOM 629 O O . ARG A 1 84 ? -5.537 1.685 15.146 1.00 95.56 84 ARG A O 1
ATOM 636 N N . ALA A 1 85 ? -4.660 0.646 13.349 1.00 97.31 85 ALA A N 1
ATOM 637 C CA . ALA A 1 85 ? -5.785 -0.261 13.132 1.00 97.31 85 ALA A CA 1
ATOM 638 C C . ALA A 1 85 ? -6.019 -1.178 14.345 1.00 97.31 85 ALA A C 1
ATOM 640 O O . ALA A 1 85 ? -7.154 -1.296 14.798 1.00 97.31 85 ALA A O 1
ATOM 641 N N . GLU A 1 86 ? -4.953 -1.738 14.926 1.00 97.81 86 GLU A N 1
ATOM 642 C CA . GLU A 1 86 ? -5.025 -2.560 16.142 1.00 97.81 86 GLU A CA 1
ATOM 643 C C . GLU A 1 86 ? -5.609 -1.778 17.325 1.00 97.81 86 GLU A C 1
ATOM 645 O O . GLU A 1 86 ? -6.539 -2.251 17.977 1.00 97.81 86 GLU A O 1
ATOM 650 N N . ARG A 1 87 ? -5.117 -0.555 17.578 1.00 97.38 87 ARG A N 1
ATOM 651 C CA . ARG A 1 87 ? -5.625 0.311 18.659 1.00 97.38 87 ARG A CA 1
ATOM 652 C C . ARG A 1 87 ? -7.097 0.681 18.487 1.00 97.38 87 ARG A C 1
ATOM 654 O O . ARG A 1 87 ? -7.799 0.843 19.479 1.00 97.38 87 ARG A O 1
ATOM 661 N N . GLU A 1 88 ? -7.550 0.838 17.248 1.00 96.69 88 GLU A N 1
ATOM 662 C CA . GLU A 1 88 ? -8.935 1.185 16.913 1.00 96.69 88 GLU A CA 1
ATOM 663 C C . GLU A 1 88 ? -9.851 -0.047 16.807 1.00 96.69 88 GLU A C 1
ATOM 665 O O . GLU A 1 88 ? -11.046 0.101 16.568 1.00 96.69 88 GLU A O 1
ATOM 670 N N . GLY A 1 89 ? -9.316 -1.263 16.973 1.00 96.75 89 GLY A N 1
ATOM 671 C CA . GLY A 1 89 ? -10.075 -2.503 16.809 1.00 96.75 89 GLY A CA 1
ATOM 672 C C . GLY A 1 89 ? -10.508 -2.776 15.364 1.00 96.75 89 GLY A C 1
ATOM 673 O O . GLY A 1 89 ? -11.417 -3.576 15.138 1.00 96.75 89 GLY A O 1
ATOM 674 N N . ARG A 1 90 ? -9.877 -2.126 14.377 1.00 97.31 90 ARG A N 1
ATOM 675 C CA . ARG A 1 90 ? -10.154 -2.347 12.956 1.00 97.31 90 ARG A CA 1
ATOM 676 C C . ARG A 1 90 ? -9.501 -3.661 12.507 1.00 97.31 90 ARG A C 1
ATOM 678 O O . ARG A 1 90 ? -8.288 -3.800 12.671 1.00 97.31 90 ARG A O 1
ATOM 685 N N . PRO A 1 91 ? -10.250 -4.610 11.911 1.00 98.25 91 PRO A N 1
ATOM 686 C CA . PRO A 1 91 ? -9.679 -5.871 11.445 1.00 98.25 91 PRO A CA 1
ATOM 687 C C . PRO A 1 91 ? -8.535 -5.658 10.448 1.00 98.25 91 PRO A C 1
ATOM 689 O O . PRO A 1 91 ? -8.544 -4.704 9.669 1.00 98.25 91 PRO A O 1
ATOM 692 N N . ILE A 1 92 ? -7.555 -6.563 10.450 1.00 98.56 92 ILE A N 1
ATOM 693 C CA . ILE A 1 92 ? -6.376 -6.491 9.580 1.00 98.56 92 ILE A CA 1
ATOM 694 C C . ILE A 1 92 ? -6.286 -7.766 8.749 1.00 98.56 92 ILE A C 1
ATOM 696 O O . ILE A 1 92 ? -6.342 -8.872 9.283 1.00 98.56 92 ILE A O 1
ATOM 700 N N . VAL A 1 93 ? -6.131 -7.610 7.434 1.00 98.25 93 VAL A N 1
ATOM 701 C CA . VAL A 1 93 ? -6.018 -8.721 6.484 1.00 98.25 93 VAL A CA 1
ATOM 702 C C . VAL A 1 93 ? -4.695 -8.620 5.740 1.00 98.25 93 VAL A C 1
ATOM 704 O O . VAL A 1 93 ? -4.487 -7.701 4.949 1.00 98.25 93 VAL A O 1
ATOM 707 N N . TYR A 1 94 ? -3.812 -9.591 5.950 1.00 97.94 94 TYR A N 1
ATOM 708 C CA . TYR A 1 94 ? -2.541 -9.680 5.233 1.00 97.94 94 TYR A CA 1
ATOM 709 C C . TYR A 1 94 ? -2.723 -10.367 3.879 1.00 97.94 94 TYR A C 1
ATOM 711 O O . TYR A 1 94 ? -3.430 -11.369 3.767 1.00 97.94 94 TYR A O 1
ATOM 719 N N . ARG A 1 95 ? -2.100 -9.814 2.835 1.00 97.38 95 ARG A N 1
ATOM 720 C CA . ARG A 1 95 ? -2.256 -10.246 1.441 1.00 97.38 95 ARG A CA 1
ATOM 721 C C . ARG A 1 95 ? -0.931 -10.214 0.696 1.00 97.38 95 ARG A C 1
ATOM 723 O O . ARG A 1 95 ? 0.004 -9.515 1.083 1.00 97.38 95 ARG A O 1
ATOM 730 N N . ARG A 1 96 ? -0.890 -10.956 -0.405 1.00 96.25 96 ARG A N 1
ATOM 731 C CA . ARG A 1 96 ? 0.202 -10.963 -1.378 1.00 96.25 96 ARG A CA 1
ATOM 732 C C . ARG A 1 96 ? -0.375 -10.946 -2.785 1.00 96.25 96 ARG A C 1
ATOM 734 O O . ARG A 1 96 ? -1.433 -11.528 -3.010 1.00 96.25 96 ARG A O 1
ATOM 741 N N . LEU A 1 97 ? 0.309 -10.273 -3.699 1.00 96.69 97 LEU A N 1
ATOM 742 C CA . LEU A 1 97 ? 0.004 -10.255 -5.130 1.00 96.69 97 LEU A CA 1
ATOM 743 C C . LEU A 1 97 ? 0.844 -11.263 -5.907 1.00 96.69 97 LEU A C 1
ATOM 745 O O . LEU A 1 97 ? 0.406 -11.747 -6.947 1.00 96.69 97 LEU A O 1
ATOM 749 N N . TYR A 1 98 ? 2.052 -11.559 -5.426 1.00 94.88 98 TYR A N 1
ATOM 750 C CA . TYR A 1 98 ? 3.034 -12.323 -6.182 1.00 94.88 98 TYR A CA 1
ATOM 751 C C . TYR A 1 98 ? 3.542 -13.533 -5.403 1.00 94.88 98 TYR A C 1
ATOM 753 O O . TYR A 1 98 ? 3.387 -13.659 -4.186 1.00 94.88 98 TYR A O 1
ATOM 761 N N . ASN A 1 99 ? 4.163 -14.449 -6.143 1.00 86.25 99 ASN A N 1
ATOM 762 C CA . ASN A 1 99 ? 4.766 -15.647 -5.584 1.00 86.25 99 ASN A CA 1
ATOM 763 C C . ASN A 1 99 ? 5.996 -15.291 -4.721 1.00 86.25 99 ASN A C 1
ATOM 765 O O . ASN A 1 99 ? 6.783 -14.414 -5.072 1.00 86.25 99 ASN A O 1
ATOM 769 N N . ASN A 1 100 ? 6.181 -16.001 -3.607 1.00 82.31 100 ASN A N 1
ATOM 770 C CA . ASN A 1 100 ? 7.279 -15.799 -2.660 1.00 82.31 100 ASN A CA 1
ATOM 771 C C . ASN A 1 100 ? 8.643 -16.317 -3.148 1.00 82.31 100 ASN A C 1
ATOM 773 O O . ASN A 1 100 ? 9.645 -16.053 -2.491 1.00 82.31 100 ASN A O 1
ATOM 777 N N . ALA A 1 101 ? 8.677 -17.043 -4.267 1.00 87.88 101 ALA A N 1
ATOM 778 C CA . ALA A 1 101 ? 9.900 -17.587 -4.851 1.00 87.88 101 ALA A CA 1
ATOM 779 C C . ALA A 1 101 ? 10.735 -16.561 -5.643 1.00 87.88 101 ALA A C 1
ATOM 781 O O . ALA A 1 101 ? 11.871 -16.865 -5.996 1.00 87.88 101 ALA A O 1
ATOM 782 N N . LEU A 1 102 ? 10.190 -15.375 -5.940 1.00 89.44 102 LEU A N 1
ATOM 783 C CA . LEU A 1 102 ? 10.913 -14.327 -6.664 1.00 89.44 102 LEU A CA 1
ATOM 784 C C . LEU A 1 102 ? 11.942 -13.647 -5.755 1.00 89.44 102 LEU A C 1
ATOM 786 O O . LEU A 1 102 ? 11.633 -13.262 -4.624 1.00 89.44 102 LEU A O 1
ATOM 790 N N . SER A 1 103 ? 13.149 -13.429 -6.273 1.00 91.50 103 SER A N 1
ATOM 791 C CA . SER A 1 103 ? 14.093 -12.487 -5.674 1.00 91.50 103 SER A CA 1
ATOM 792 C C . SER A 1 103 ? 13.535 -11.059 -5.719 1.00 91.50 103 SER A C 1
ATOM 794 O O . SER A 1 103 ? 12.662 -10.739 -6.529 1.00 91.50 103 SER A O 1
ATOM 796 N N . LEU A 1 104 ? 14.06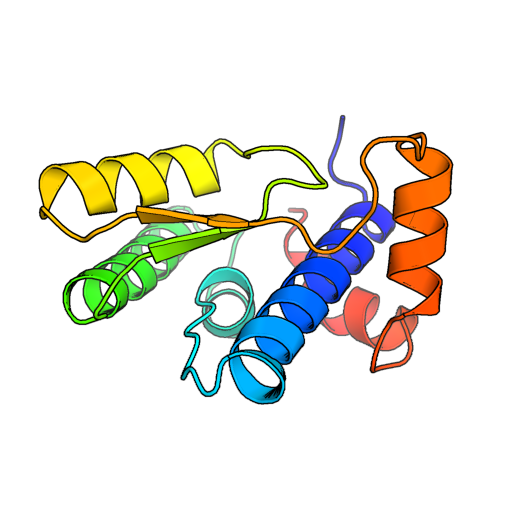3 -10.159 -4.880 1.00 88.31 104 LEU A N 1
ATOM 797 C CA . LEU A 1 104 ? 13.654 -8.748 -4.899 1.00 88.31 104 LEU A CA 1
ATOM 798 C C . LEU A 1 104 ? 13.847 -8.112 -6.280 1.00 88.31 104 LEU A C 1
ATOM 800 O O . LEU A 1 104 ? 12.986 -7.369 -6.730 1.00 88.31 104 LEU A O 1
ATOM 804 N N . GLN A 1 105 ? 14.933 -8.447 -6.979 1.00 90.75 105 GLN A N 1
ATOM 805 C CA . GLN A 1 105 ? 15.209 -7.903 -8.307 1.00 90.75 105 GLN A CA 1
ATOM 806 C C . GLN A 1 105 ? 14.180 -8.371 -9.346 1.00 90.75 105 GLN A C 1
ATOM 808 O O . GLN A 1 105 ? 13.691 -7.566 -10.139 1.00 90.75 105 GLN A O 1
ATOM 813 N N . GLU A 1 106 ? 13.820 -9.657 -9.331 1.00 94.38 106 GLU A N 1
ATOM 814 C CA . GLU A 1 106 ? 12.793 -10.207 -10.225 1.00 94.38 106 GLU A CA 1
ATOM 815 C C . GLU A 1 106 ? 11.413 -9.629 -9.910 1.00 94.38 106 GLU A C 1
ATOM 817 O O . GLU A 1 106 ? 10.652 -9.297 -10.819 1.00 94.38 106 GLU A O 1
ATOM 822 N N . LEU A 1 107 ? 11.104 -9.463 -8.623 1.00 94.69 107 LEU A N 1
ATOM 823 C CA . LEU A 1 107 ? 9.857 -8.870 -8.170 1.00 94.69 107 LEU A CA 1
ATOM 824 C C . LEU A 1 107 ? 9.740 -7.402 -8.597 1.00 94.69 107 LEU A C 1
ATOM 826 O O . LEU A 1 107 ? 8.702 -6.999 -9.116 1.00 94.69 107 LEU A O 1
ATOM 830 N N . GLU A 1 108 ? 10.795 -6.603 -8.430 1.00 93.19 108 GLU A N 1
ATOM 831 C CA . GLU A 1 108 ? 10.812 -5.211 -8.885 1.00 93.19 108 GLU A CA 1
ATOM 832 C C . GLU A 1 108 ? 10.647 -5.117 -10.408 1.00 93.19 108 GLU A C 1
ATOM 834 O O . GLU A 1 108 ? 9.851 -4.307 -10.885 1.00 93.19 108 GLU A O 1
ATOM 839 N N . ALA A 1 109 ? 11.331 -5.972 -11.176 1.00 93.62 109 ALA A N 1
ATOM 840 C CA . ALA A 1 109 ? 11.181 -6.028 -12.630 1.00 93.62 109 ALA A CA 1
ATOM 841 C C . ALA A 1 109 ? 9.746 -6.396 -13.048 1.00 93.62 109 ALA A C 1
ATOM 843 O O . ALA A 1 109 ? 9.167 -5.747 -13.925 1.00 93.62 109 ALA A O 1
ATOM 844 N N . LEU A 1 110 ? 9.141 -7.384 -12.379 1.00 95.44 110 LEU A N 1
ATOM 845 C CA . LEU A 1 110 ? 7.752 -7.771 -12.607 1.00 95.44 110 LEU A CA 1
ATOM 846 C C . LEU A 1 110 ? 6.803 -6.608 -12.307 1.00 95.44 110 LEU A C 1
ATOM 848 O O . LEU A 1 110 ? 5.992 -6.252 -13.160 1.00 95.44 110 LEU A O 1
ATOM 852 N N . ILE A 1 111 ? 6.944 -5.965 -11.145 1.00 96.00 111 ILE A N 1
ATOM 853 C CA . ILE A 1 111 ? 6.116 -4.820 -10.758 1.00 96.00 111 ILE A CA 1
ATOM 854 C C . ILE A 1 111 ? 6.202 -3.721 -11.821 1.00 96.00 111 ILE A C 1
ATOM 856 O O . ILE A 1 111 ? 5.160 -3.265 -12.290 1.00 96.00 111 ILE A O 1
ATOM 860 N N . ARG A 1 112 ? 7.406 -3.360 -12.287 1.00 94.69 112 ARG A N 1
ATOM 861 C CA . ARG A 1 112 ? 7.573 -2.381 -13.379 1.00 94.69 112 ARG A CA 1
ATOM 862 C C . ARG A 1 112 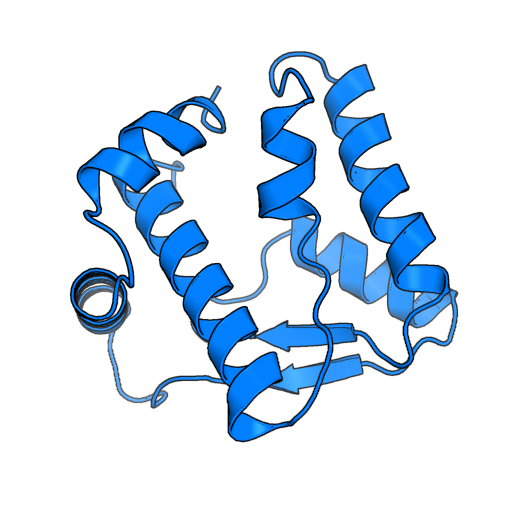? 6.807 -2.784 -14.638 1.00 94.69 112 ARG A C 1
ATOM 864 O O . ARG A 1 112 ? 6.090 -1.959 -15.197 1.00 94.69 112 ARG A O 1
ATOM 871 N N . SER A 1 113 ? 6.916 -4.047 -15.053 1.00 95.19 113 SER A N 1
ATOM 872 C CA . SER A 1 113 ? 6.244 -4.553 -16.260 1.00 95.19 113 SER A CA 1
ATOM 873 C C . SER A 1 113 ? 4.712 -4.549 -16.162 1.00 95.19 113 SER A C 1
ATOM 875 O O . SER A 1 113 ? 4.027 -4.454 -17.175 1.00 95.19 113 SER A O 1
ATOM 877 N N . THR A 1 114 ? 4.170 -4.609 -14.944 1.00 95.81 114 THR A N 1
ATOM 878 C CA . THR A 1 114 ? 2.721 -4.597 -14.680 1.00 95.81 114 THR A CA 1
ATOM 879 C C . THR A 1 114 ? 2.133 -3.198 -14.507 1.00 95.81 114 THR A C 1
ATOM 881 O O . THR A 1 114 ? 0.949 -3.070 -14.192 1.00 95.81 114 THR A O 1
ATOM 884 N N . SER A 1 115 ? 2.936 -2.145 -14.684 1.00 95.06 115 SER A N 1
ATOM 885 C CA . SER A 1 115 ? 2.474 -0.779 -14.469 1.00 95.06 115 SER A CA 1
ATOM 886 C C . SER A 1 115 ? 1.271 -0.441 -15.358 1.00 95.06 115 SER A C 1
ATOM 888 O O . SER A 1 115 ? 1.351 -0.560 -16.582 1.00 95.06 115 SER A O 1
ATOM 890 N N . PRO A 1 116 ? 0.156 0.048 -14.787 1.00 92.62 116 PRO A N 1
ATOM 891 C CA . PRO A 1 116 ? -1.015 0.444 -15.568 1.00 92.62 116 PRO A CA 1
ATOM 892 C C . PRO A 1 116 ? -0.818 1.781 -16.307 1.00 92.62 116 PRO A C 1
ATOM 894 O O . PRO A 1 116 ? -1.699 2.212 -17.051 1.00 92.62 116 PRO A O 1
ATOM 897 N N . ARG A 1 117 ? 0.300 2.479 -16.068 1.00 93.56 117 ARG A N 1
ATOM 898 C CA . ARG A 1 117 ? 0.683 3.761 -16.681 1.00 93.56 117 ARG A CA 1
ATOM 899 C C . ARG A 1 117 ? 2.168 3.731 -17.077 1.00 93.56 117 ARG A C 1
ATOM 901 O O . ARG A 1 117 ? 2.912 2.948 -16.489 1.00 93.56 117 ARG A O 1
ATOM 908 N N . PRO A 1 118 ? 2.630 4.580 -18.012 1.00 94.62 118 PRO A N 1
ATOM 909 C CA . PRO A 1 118 ? 4.064 4.741 -18.259 1.00 94.62 118 PRO A CA 1
ATOM 910 C C . PRO A 1 118 ? 4.810 5.044 -16.957 1.00 94.62 118 PRO A C 1
ATOM 912 O O . PRO A 1 118 ? 4.353 5.874 -16.164 1.00 94.62 118 PRO A O 1
ATOM 915 N N . ILE A 1 119 ? 5.923 4.353 -16.712 1.00 90.88 119 ILE A N 1
ATOM 916 C CA . ILE A 1 119 ? 6.630 4.445 -15.430 1.00 90.88 119 ILE A CA 1
ATOM 917 C C . ILE A 1 119 ? 7.252 5.827 -15.232 1.00 90.88 119 ILE A C 1
ATOM 919 O O . ILE A 1 119 ? 7.225 6.363 -14.131 1.00 90.88 119 ILE A O 1
ATOM 923 N N . GLU A 1 120 ? 7.678 6.456 -16.321 1.00 91.06 120 GLU A N 1
ATOM 924 C CA . GLU A 1 120 ? 8.250 7.798 -16.353 1.00 91.06 120 GLU A CA 1
ATOM 925 C C . GLU A 1 120 ? 7.224 8.845 -15.896 1.00 91.06 120 GLU A C 1
ATOM 927 O O . GLU A 1 120 ? 7.570 9.826 -15.241 1.00 91.06 120 GLU A O 1
ATOM 932 N N . ALA A 1 121 ? 5.934 8.627 -16.186 1.00 92.44 121 ALA A N 1
ATOM 933 C CA . ALA A 1 121 ? 4.863 9.504 -15.715 1.00 92.44 121 ALA A CA 1
ATOM 934 C C . ALA A 1 121 ? 4.640 9.363 -14.200 1.00 92.44 121 ALA A C 1
ATOM 936 O O . ALA A 1 121 ? 4.376 10.352 -13.516 1.00 92.44 121 ALA A O 1
ATOM 937 N N . ILE A 1 122 ? 4.774 8.145 -13.668 1.00 91.88 122 ILE A N 1
ATOM 938 C CA . ILE A 1 122 ? 4.705 7.884 -12.225 1.00 91.88 122 ILE A CA 1
ATOM 939 C C . ILE A 1 122 ? 5.919 8.505 -11.524 1.00 91.88 122 ILE A C 1
ATOM 941 O O . ILE A 1 122 ? 5.758 9.164 -10.500 1.00 91.88 122 ILE A O 1
ATOM 945 N N . GLU A 1 123 ? 7.117 8.353 -12.088 1.00 90.06 123 GLU A N 1
ATOM 946 C CA . GLU A 1 123 ? 8.349 8.969 -11.583 1.00 90.06 123 GLU A CA 1
ATOM 947 C C . GLU A 1 123 ? 8.271 10.497 -11.586 1.00 90.06 123 GLU A C 1
ATOM 949 O O . GLU A 1 123 ? 8.654 11.131 -10.604 1.00 90.06 123 GLU A O 1
ATOM 954 N N . ALA A 1 124 ? 7.736 11.099 -12.650 1.00 88.81 124 ALA A N 1
ATOM 955 C CA . ALA A 1 124 ? 7.542 12.543 -12.723 1.00 88.81 124 ALA A CA 1
ATOM 956 C C . ALA A 1 124 ? 6.562 13.041 -11.652 1.00 88.81 124 ALA A C 1
ATOM 958 O O . ALA A 1 124 ? 6.811 14.070 -11.023 1.00 88.81 124 ALA A O 1
ATOM 959 N N . LEU A 1 125 ? 5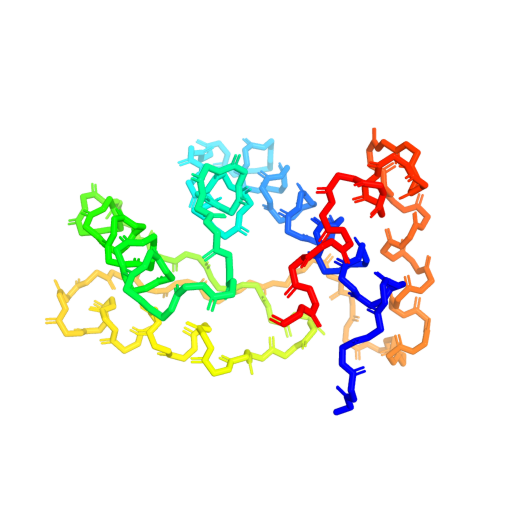.471 12.303 -11.425 1.00 88.31 125 LEU A N 1
ATOM 960 C CA . LEU A 1 125 ? 4.431 12.706 -10.485 1.00 88.31 125 LEU A CA 1
ATOM 961 C C . LEU A 1 125 ? 4.835 12.480 -9.026 1.00 88.31 125 LEU A C 1
ATOM 963 O O . LEU A 1 125 ? 4.596 13.354 -8.209 1.00 88.31 125 LEU A O 1
ATOM 967 N N . TYR A 1 126 ? 5.470 11.353 -8.695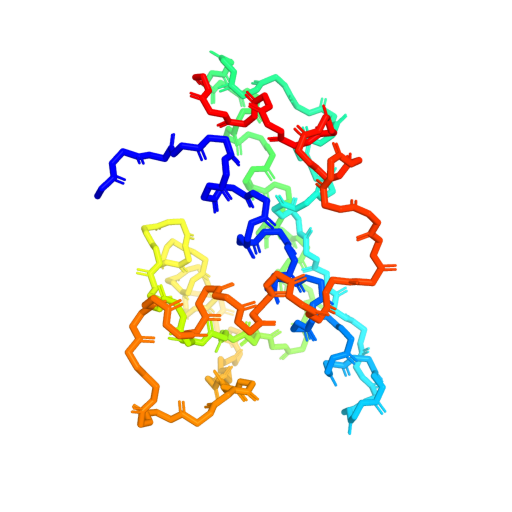 1.00 87.38 126 TYR A N 1
ATOM 968 C CA . TYR A 1 126 ? 5.731 10.938 -7.308 1.00 87.38 126 TYR A CA 1
ATOM 969 C C . TYR A 1 126 ? 7.212 10.946 -6.916 1.00 87.38 126 TYR A C 1
ATOM 971 O O . TYR A 1 126 ? 7.544 10.779 -5.747 1.00 87.38 126 TYR A O 1
ATOM 979 N N . GLY A 1 127 ? 8.136 11.184 -7.847 1.00 80.31 127 GLY A N 1
ATOM 980 C CA . GLY A 1 127 ? 9.576 11.201 -7.564 1.00 80.31 127 GLY A CA 1
ATOM 981 C C . GLY A 1 127 ? 10.038 12.349 -6.656 1.00 80.31 127 GLY A C 1
ATOM 982 O O . GLY A 1 127 ? 11.213 12.394 -6.284 1.00 80.31 127 GLY A O 1
ATOM 983 N N . HIS A 1 128 ? 9.143 13.281 -6.309 1.00 75.69 128 HIS A N 1
ATOM 984 C CA . HIS A 1 128 ? 9.389 14.353 -5.344 1.00 75.69 128 HIS A CA 1
ATOM 985 C C . HIS A 1 128 ? 9.216 13.911 -3.882 1.00 75.69 128 HIS A C 1
ATOM 987 O O . HIS A 1 128 ? 9.813 14.554 -3.027 1.00 75.69 128 HIS A O 1
ATOM 993 N N . ILE A 1 129 ? 8.537 12.783 -3.616 1.00 74.31 129 ILE A N 1
ATOM 994 C CA . ILE A 1 129 ? 8.347 12.177 -2.274 1.00 74.31 129 ILE A CA 1
ATOM 995 C C . ILE A 1 129 ? 9.695 11.798 -1.603 1.00 74.31 129 ILE A C 1
ATOM 997 O O . ILE A 1 129 ? 9.775 11.399 -0.448 1.00 74.31 129 ILE A O 1
ATOM 1001 N N . LEU A 1 130 ? 10.805 11.921 -2.334 1.00 54.19 130 LEU A N 1
ATOM 1002 C CA . LEU A 1 130 ? 12.162 11.558 -1.921 1.00 54.19 130 LEU A CA 1
ATOM 1003 C C . LEU A 1 130 ? 12.964 12.599 -1.154 1.00 54.19 130 LEU A C 1
ATOM 1005 O O . LEU A 1 130 ? 14.168 12.393 -0.989 1.00 54.19 130 LEU A O 1
ATOM 1009 N N . ARG A 1 131 ? 12.371 13.723 -0.775 1.00 50.09 131 ARG A N 1
ATOM 1010 C CA . ARG A 1 131 ? 13.144 14.849 -0.250 1.00 50.09 131 ARG A CA 1
ATOM 1011 C C . ARG A 1 131 ? 13.003 14.992 1.250 1.00 50.09 131 ARG A C 1
ATOM 1013 O O . ARG A 1 131 ? 11.860 14.904 1.733 1.00 50.09 131 ARG A O 1
#

Sequence (131 aa):
MASTRDGIAVRVVYLMNAMRHSMFERGEAPYASHIINTLVTDDTSALEREIGIEAGLVIGGKADYTAVYTDLGISSGMEHGIQRAEREGRPIVYRRLYNNALSLQELEALIRSTSPRPIEAIEALYGHILR

Secondary structure (DSSP, 8-state):
----HHHHHHHHHHHHHHHHIIIIIH------HHHHGGGTS-TT-HHHHHHHHHHHHHHHTTSS-EEEE-TT---HHHHHHHHHHHHTT--EEEE-SS-TTS-HHHHHHHHHHT-SS-HHHHHHHHTTTT-

Radius of gyration: 14.74 Å; chains: 1; bounding box: 33×38×37 Å

Foldseek 3Di:
DQCALLNVLLVVLVVVVVCCCQCPVPVHHDDDLVQVLPLPFDLVDPVSVVVSLVVSLVVVLVDQAAEAEAQVHADPSNVVSVVSCVVSVGHYHYDYDDDPPDDPVRSSVVSCVSGPDNSVVSSVRCVSNND

pLDDT: mean 90.44, std 10.94, range [34.88, 98.56]